Protein AF-A0A8H5BF28-F1 (afdb_monomer)

pLDDT: mean 71.03, std 11.32, range [38.22, 86.0]

Mean predicted aligned error: 14.12 Å

Solvent-accessible surface area (backbone atoms only — not comparable to full-atom values): 8733 Å² total; per-residue (Å²): 137,82,80,76,83,84,50,72,65,57,55,53,51,50,53,46,48,56,48,23,70,73,69,73,45,61,58,69,59,53,54,50,51,53,49,53,51,50,52,48,65,55,49,52,52,28,53,51,43,22,55,50,24,58,75,67,55,44,22,52,54,54,52,48,54,61,56,55,60,64,78,63,83,76,90,82,65,81,71,50,57,64,48,47,52,51,48,54,50,50,49,52,39,44,60,50,22,48,57,45,42,53,55,52,12,22,71,70,42,35,62,85,33,66,53,64,62,93,87,71,84,78,63,64,72,63,51,67,76,65,39,77,84,42,38,55,48,42,30,11,45,20,48,13,47,46,52,35,52,55,57,61,74,74,108

Secondary structure (DSSP, 8-state):
-------HHHHHHHHHHHHHHHH---HHHHHHHHHHHHHHHHHHHHHHHHHHHHHHTHHHHHHHHHHHTTT-----STHHHHHHHHHHHHHHHHHHHHHHHHHHHHHHT-TTPPPPPTTPPP-HHHHHHH-TTTHHHHHHHHHHHHHHHHHHHH-

Radius of gyration: 21.04 Å; Cα contacts (8 Å, |Δi|>4): 100; chains: 1; bounding box: 47×50×55 Å

Structure (mmCIF, N/CA/C/O backbone):
data_AF-A0A8H5BF28-F1
#
_entry.id   AF-A0A8H5BF28-F1
#
loop_
_atom_site.group_PDB
_atom_site.id
_atom_site.type_symbol
_atom_site.label_atom_id
_atom_site.label_alt_id
_atom_site.label_comp_id
_atom_site.label_asym_id
_atom_site.label_entity_id
_atom_site.label_seq_id
_atom_site.pdbx_PDB_ins_code
_atom_site.Cartn_x
_atom_site.Cartn_y
_atom_site.Cartn_z
_atom_site.occupancy
_atom_site.B_iso_or_equiv
_atom_site.auth_seq_id
_atom_site.auth_comp_id
_atom_site.auth_asym_id
_atom_site.auth_atom_id
_atom_site.pdbx_PDB_model_num
ATOM 1 N N . MET A 1 1 ? 2.843 31.553 31.114 1.00 38.22 1 MET A N 1
ATOM 2 C CA . MET A 1 1 ? 1.628 30.719 30.980 1.00 38.22 1 MET A CA 1
ATOM 3 C C . MET A 1 1 ? 1.804 29.861 29.740 1.00 38.22 1 MET A C 1
ATOM 5 O O . MET A 1 1 ? 1.843 30.404 28.646 1.00 38.22 1 MET A O 1
ATOM 9 N N . SER A 1 2 ? 2.040 28.563 29.912 1.00 43.34 2 SER A N 1
ATOM 10 C CA . SER A 1 2 ? 2.338 27.635 28.815 1.00 43.34 2 SER A CA 1
ATOM 11 C C . SER A 1 2 ? 1.026 27.069 28.274 1.00 43.34 2 SER A C 1
ATOM 13 O O . SER A 1 2 ? 0.305 26.401 29.012 1.00 43.34 2 SER A O 1
ATOM 15 N N . SER A 1 3 ? 0.685 27.353 27.018 1.00 51.34 3 SER A N 1
ATOM 16 C CA . SER A 1 3 ? -0.491 26.763 26.368 1.00 51.34 3 SER A CA 1
ATOM 17 C C . SER A 1 3 ? -0.346 25.235 26.311 1.00 51.34 3 SER A C 1
ATOM 19 O O . SER A 1 3 ? 0.726 24.755 25.931 1.00 51.34 3 SER A O 1
ATOM 21 N N . PRO A 1 4 ? -1.377 24.446 26.667 1.00 56.94 4 PRO A N 1
ATOM 22 C CA . PRO A 1 4 ? -1.291 22.995 26.574 1.00 56.94 4 PRO A CA 1
ATOM 23 C C . PRO A 1 4 ? -1.154 22.579 25.100 1.00 56.94 4 PRO A C 1
ATOM 25 O O . PRO A 1 4 ? -1.792 23.185 24.231 1.00 56.94 4 PRO A O 1
ATOM 28 N N . PRO A 1 5 ? -0.343 21.556 24.779 1.00 53.44 5 PRO A N 1
ATOM 29 C CA . PRO A 1 5 ? -0.172 21.111 23.405 1.00 53.44 5 PRO A CA 1
ATOM 30 C C . PRO A 1 5 ? -1.509 20.576 22.886 1.00 53.44 5 PRO A C 1
ATOM 32 O O . PRO A 1 5 ? -2.001 19.541 23.339 1.00 53.44 5 PRO A O 1
ATOM 35 N N . SER A 1 6 ? -2.123 21.279 21.929 1.00 56.78 6 SER A N 1
ATOM 36 C CA . SER A 1 6 ? -3.343 20.803 21.281 1.00 56.78 6 SER A CA 1
ATOM 37 C C . SER A 1 6 ? -2.985 19.622 20.375 1.00 56.78 6 SER A C 1
ATOM 39 O O . SER A 1 6 ? -2.660 19.784 19.198 1.00 56.78 6 SER A O 1
ATOM 41 N N . SER A 1 7 ? -2.979 18.422 20.946 1.00 70.12 7 SER A N 1
ATOM 42 C CA . SER A 1 7 ? -2.745 17.185 20.211 1.00 70.12 7 SER A CA 1
ATOM 43 C C . SER A 1 7 ? -3.868 16.999 19.190 1.00 70.12 7 SER A C 1
ATOM 45 O O . SER A 1 7 ? -5.047 17.015 19.547 1.00 70.12 7 SER A O 1
ATOM 47 N N . ARG A 1 8 ? -3.527 16.805 17.908 1.00 70.06 8 ARG A N 1
ATOM 48 C CA . ARG A 1 8 ? -4.509 16.482 16.851 1.00 70.06 8 ARG A CA 1
ATOM 49 C C . ARG A 1 8 ? -5.375 15.280 17.248 1.00 70.06 8 ARG A C 1
ATOM 51 O O . ARG A 1 8 ? -6.565 15.248 16.956 1.00 70.06 8 ARG A O 1
ATOM 58 N N . PHE A 1 9 ? -4.798 14.358 18.015 1.00 72.50 9 PHE A N 1
ATOM 59 C CA . PHE A 1 9 ? -5.467 13.189 18.575 1.00 72.50 9 PHE A CA 1
ATOM 60 C C . PHE A 1 9 ? -6.580 13.536 19.574 1.00 72.50 9 PHE A C 1
ATOM 62 O O . PHE A 1 9 ? -7.600 12.852 19.625 1.00 72.50 9 PHE A O 1
ATOM 69 N N . ALA A 1 10 ? -6.416 14.616 20.345 1.00 73.88 10 ALA A N 1
ATOM 70 C CA . ALA A 1 10 ? -7.436 15.083 21.281 1.00 73.88 10 ALA A CA 1
ATOM 71 C C . ALA A 1 10 ? -8.687 15.589 20.545 1.00 73.88 10 ALA A C 1
ATOM 73 O O . ALA A 1 10 ? -9.802 15.302 20.976 1.00 73.88 10 ALA A O 1
ATOM 74 N N . ARG A 1 11 ? -8.509 16.253 19.392 1.00 77.94 11 ARG A N 1
ATOM 75 C CA . ARG A 1 11 ? -9.631 16.686 18.540 1.00 77.94 11 ARG A CA 1
ATOM 76 C C . ARG A 1 11 ? -10.367 15.495 17.933 1.00 77.94 11 ARG A C 1
ATOM 78 O O . ARG A 1 11 ? -11.585 15.436 18.027 1.00 77.94 11 ARG A O 1
ATOM 85 N N . TYR A 1 12 ? -9.643 14.509 17.397 1.00 75.44 12 TYR A N 1
ATOM 86 C CA . TYR A 1 12 ? -10.262 13.288 16.864 1.00 75.44 12 TYR A CA 1
ATOM 87 C C . TYR A 1 12 ? -11.042 12.513 17.932 1.00 75.44 12 TYR A C 1
ATOM 89 O O . TYR A 1 12 ? -12.165 12.078 17.676 1.00 75.44 12 TYR A O 1
ATOM 97 N N . ARG A 1 13 ? -10.500 12.396 19.153 1.00 77.06 13 ARG A N 1
ATOM 98 C CA . ARG A 1 13 ? -11.219 11.788 20.282 1.00 77.06 13 ARG A CA 1
ATOM 99 C C . ARG A 1 13 ? -12.484 12.554 20.660 1.00 77.06 13 ARG A C 1
ATOM 101 O O . ARG A 1 13 ? -13.494 11.915 20.931 1.00 77.06 13 ARG A O 1
ATOM 108 N N . GLN A 1 14 ? -12.452 13.887 20.657 1.00 81.88 14 GLN A N 1
ATOM 109 C CA . GLN A 1 14 ? -13.643 14.703 20.919 1.00 81.88 14 GLN A CA 1
ATOM 110 C C . GLN A 1 14 ? -14.720 14.512 19.845 1.00 81.88 14 GLN A C 1
ATOM 112 O O . GLN A 1 14 ? -15.888 14.344 20.187 1.00 81.88 14 GLN A O 1
ATOM 117 N N . THR A 1 15 ? -14.342 14.454 18.566 1.00 82.31 15 THR A N 1
ATOM 118 C CA . THR A 1 15 ? -15.290 14.191 17.474 1.00 82.31 15 THR A CA 1
ATOM 119 C C . THR A 1 15 ? -15.897 12.791 17.579 1.00 82.31 15 THR A C 1
ATOM 121 O O . THR A 1 15 ? -17.111 12.639 17.476 1.00 82.31 15 THR A O 1
ATOM 124 N N . LEU A 1 16 ? -15.085 11.767 17.864 1.00 76.81 16 LEU A N 1
ATOM 125 C CA . LEU A 1 16 ? -15.564 10.395 18.074 1.00 76.81 16 LEU A CA 1
ATOM 126 C C . LEU A 1 16 ? -16.475 10.277 19.304 1.00 76.81 16 LEU A C 1
ATOM 128 O O . LEU A 1 16 ? -17.455 9.537 19.265 1.00 76.81 16 LEU A O 1
ATOM 132 N N . ALA A 1 17 ? -16.195 11.034 20.368 1.00 79.62 17 ALA A N 1
ATOM 133 C CA . ALA A 1 17 ? -17.058 11.122 21.544 1.00 79.62 17 ALA A CA 1
ATOM 134 C C . ALA A 1 17 ? -18.406 11.771 21.231 1.00 79.62 17 ALA A C 1
ATOM 136 O O . ALA A 1 17 ? -19.439 11.257 21.651 1.00 79.62 17 ALA A O 1
ATOM 137 N N . ALA A 1 18 ? -18.413 12.841 20.436 1.00 82.25 18 ALA A N 1
ATOM 138 C CA . ALA A 1 18 ? -19.643 13.484 19.987 1.00 82.25 18 ALA A CA 1
ATOM 139 C C . ALA A 1 18 ? -20.494 12.561 19.096 1.00 82.25 18 ALA A C 1
ATOM 141 O O . ALA A 1 18 ? -21.718 12.550 19.215 1.00 82.25 18 ALA A O 1
ATOM 142 N N . VAL A 1 19 ? -19.859 11.759 18.232 1.00 80.88 19 VAL A N 1
ATOM 143 C CA . VAL A 1 19 ? -20.549 10.760 17.401 1.00 80.88 19 VAL A CA 1
ATOM 144 C C . VAL A 1 19 ? -21.106 9.632 18.267 1.00 80.88 19 VAL A C 1
ATOM 146 O O . VAL A 1 19 ? -22.298 9.364 18.189 1.00 80.88 19 VAL A O 1
ATOM 149 N N . SER A 1 20 ? -20.294 9.054 19.156 1.00 84.69 20 SER A N 1
ATOM 150 C CA . SER A 1 20 ? -20.714 8.013 20.107 1.00 84.69 20 SER A CA 1
ATOM 151 C C . SER A 1 20 ? -21.909 8.445 20.965 1.00 84.69 20 SER A C 1
ATOM 153 O O . SER A 1 20 ? -22.862 7.682 21.110 1.00 84.69 20 SER A O 1
ATOM 155 N N . ALA A 1 21 ? -21.906 9.687 21.464 1.00 83.38 21 ALA A N 1
ATOM 156 C CA . ALA A 1 21 ? -23.008 10.246 22.246 1.00 83.38 21 ALA A CA 1
ATOM 157 C C . ALA A 1 21 ? -24.299 10.429 21.427 1.00 83.38 21 ALA A C 1
ATOM 159 O O . ALA A 1 21 ? -25.391 10.315 21.975 1.00 83.38 21 ALA A O 1
ATOM 160 N N . ARG A 1 22 ? -24.189 10.702 20.120 1.00 86.00 22 ARG A N 1
ATOM 161 C CA . ARG A 1 22 ? -25.337 10.870 19.216 1.00 86.00 22 ARG A CA 1
ATOM 162 C C . ARG A 1 22 ? -25.926 9.549 18.730 1.00 86.00 22 ARG A C 1
ATOM 164 O O . ARG A 1 22 ? -27.132 9.474 18.531 1.00 86.00 22 ARG A O 1
ATOM 171 N N . THR A 1 23 ? -25.096 8.533 18.512 1.00 82.38 23 THR A N 1
ATOM 172 C CA . THR A 1 23 ? -25.523 7.235 17.961 1.00 82.38 23 THR A CA 1
ATOM 173 C C . THR A 1 23 ? -25.786 6.179 19.031 1.00 82.38 23 THR A C 1
ATOM 175 O O . THR A 1 23 ? -26.270 5.099 18.704 1.00 82.38 23 THR A O 1
ATOM 178 N N . GLY A 1 24 ? -25.455 6.451 20.298 1.00 81.31 24 GLY A N 1
ATOM 179 C CA . GLY A 1 24 ? -25.600 5.496 21.402 1.00 81.31 24 GLY A CA 1
ATOM 180 C C . GLY A 1 24 ? -24.644 4.300 21.316 1.00 81.31 24 GLY A C 1
ATOM 181 O O . GLY A 1 24 ? -24.765 3.349 22.083 1.00 81.31 24 GLY A O 1
ATOM 182 N N . THR A 1 25 ? -23.686 4.326 20.386 1.00 82.50 25 THR A N 1
ATOM 183 C CA . THR A 1 25 ? -22.723 3.241 20.174 1.00 82.50 25 THR A CA 1
ATOM 184 C C . THR A 1 25 ? -21.473 3.446 21.026 1.00 82.50 25 THR A C 1
ATOM 186 O O . THR A 1 25 ? -20.941 4.561 21.049 1.00 82.50 25 THR A O 1
ATOM 189 N N . PRO A 1 26 ? -20.941 2.396 21.674 1.00 84.00 26 PRO A N 1
ATOM 190 C CA . PRO A 1 26 ? -19.765 2.512 22.526 1.00 84.00 26 PRO A CA 1
ATOM 191 C C . PRO A 1 26 ? -18.530 2.987 21.743 1.00 84.00 26 PRO A C 1
ATOM 193 O O . PRO A 1 26 ? -18.193 2.482 20.675 1.00 84.00 26 PRO A O 1
ATOM 196 N N . LEU A 1 27 ? -17.816 3.965 22.303 1.00 79.69 27 LEU A N 1
ATOM 197 C CA . LEU A 1 27 ? -16.642 4.599 21.689 1.00 79.69 27 LEU A CA 1
ATOM 198 C C . LEU A 1 27 ? -15.555 3.610 21.200 1.00 79.69 27 LEU A C 1
ATOM 200 O O . LEU A 1 27 ? -15.011 3.826 20.115 1.00 79.69 27 LEU A O 1
ATOM 204 N N . PRO A 1 28 ? -15.256 2.505 21.920 1.00 81.50 28 PRO A N 1
ATOM 205 C CA . PRO A 1 28 ? -14.311 1.494 21.446 1.00 81.50 28 PRO A CA 1
ATOM 206 C C . PRO A 1 28 ? -14.757 0.782 20.164 1.00 81.50 28 PRO A C 1
ATOM 208 O O . PRO A 1 28 ? -13.918 0.504 19.310 1.00 81.50 28 PRO A O 1
ATOM 211 N N . SER A 1 29 ? -16.058 0.515 19.989 1.00 81.81 29 SER A N 1
ATOM 212 C CA . SER A 1 29 ? -16.557 -0.169 18.787 1.00 81.81 29 SER A CA 1
ATOM 213 C C . SER A 1 29 ? -16.514 0.743 17.563 1.00 81.81 29 SER A C 1
ATOM 215 O O . SER A 1 29 ? -16.230 0.273 16.465 1.00 81.81 29 SER A O 1
ATOM 217 N N . LEU A 1 30 ? -16.730 2.049 17.751 1.00 79.88 30 LEU A N 1
ATOM 218 C CA . LEU A 1 30 ? -16.548 3.066 16.711 1.00 79.88 30 LEU A CA 1
ATOM 219 C C . LEU A 1 30 ? -15.092 3.135 16.248 1.00 79.88 30 LEU A C 1
ATOM 221 O O . LEU A 1 30 ? -14.832 3.083 15.051 1.00 79.88 30 LEU A O 1
ATOM 225 N N . ILE A 1 31 ? -14.145 3.197 17.189 1.00 83.38 31 ILE A N 1
ATOM 226 C CA . ILE A 1 31 ? -12.711 3.196 16.868 1.00 83.38 31 ILE A CA 1
ATOM 227 C C . ILE A 1 31 ? -12.333 1.922 16.107 1.00 83.38 31 ILE A C 1
ATOM 229 O O . ILE A 1 31 ? -11.654 2.004 15.087 1.00 83.38 31 ILE A O 1
ATOM 233 N N . LEU A 1 32 ? -12.805 0.760 16.567 1.00 85.62 32 LEU A N 1
ATOM 234 C CA . LEU A 1 32 ? -12.532 -0.516 15.913 1.00 85.62 32 LEU A CA 1
ATOM 235 C C . LEU A 1 32 ? -13.112 -0.565 14.493 1.00 85.62 32 LEU A C 1
ATOM 237 O O . LEU A 1 32 ? -12.418 -0.967 13.566 1.00 85.62 32 LEU A O 1
ATOM 241 N N . SER A 1 33 ? -14.355 -0.116 14.309 1.00 82.19 33 SER A N 1
ATOM 242 C CA . SER A 1 33 ? -15.031 -0.139 13.005 1.00 82.19 33 SER A CA 1
ATOM 243 C C . SER A 1 33 ? -14.367 0.804 12.003 1.00 82.19 33 SER A C 1
ATOM 245 O O . SER A 1 33 ? -14.146 0.415 10.861 1.00 82.19 33 SER A O 1
ATOM 247 N N . PHE A 1 34 ? -13.992 2.015 12.431 1.00 84.00 34 PHE A N 1
ATOM 248 C CA . PHE A 1 34 ? -13.226 2.940 11.592 1.00 84.00 34 PHE A CA 1
ATOM 249 C C . PHE A 1 34 ? -11.835 2.402 11.265 1.00 84.00 34 PHE A C 1
ATOM 251 O O . PHE A 1 34 ? -11.394 2.553 10.132 1.00 84.00 34 PHE A O 1
ATOM 258 N N . GLY A 1 35 ? -11.170 1.748 12.221 1.00 83.56 35 GLY A N 1
ATOM 259 C CA . GLY A 1 35 ? -9.896 1.077 11.981 1.00 83.56 35 GLY A CA 1
ATOM 260 C C . GLY A 1 35 ? -10.027 -0.008 10.915 1.00 83.56 35 GLY A C 1
ATOM 261 O O . GLY A 1 35 ? -9.326 0.034 9.915 1.00 83.56 35 GLY A O 1
ATOM 262 N N . ILE A 1 36 ? -10.983 -0.927 11.070 1.00 85.81 36 ILE A N 1
ATOM 263 C CA . ILE A 1 36 ? -11.226 -1.999 10.092 1.00 85.81 36 ILE A CA 1
ATOM 264 C C . ILE A 1 36 ? -11.569 -1.421 8.718 1.00 85.81 36 ILE A C 1
ATOM 266 O O . ILE A 1 36 ? -11.014 -1.860 7.714 1.00 85.81 36 ILE A O 1
ATOM 270 N N . LEU A 1 37 ? -12.463 -0.432 8.660 1.00 83.69 37 LEU A N 1
ATOM 271 C CA . LEU A 1 37 ? -12.849 0.191 7.399 1.00 83.69 37 LEU A CA 1
ATOM 272 C C . LEU A 1 37 ? -11.644 0.856 6.721 1.00 83.69 37 LEU A C 1
ATOM 274 O O . LEU A 1 37 ? -11.456 0.661 5.525 1.00 83.69 37 LEU A O 1
ATOM 278 N N . HIS A 1 38 ? -10.809 1.568 7.485 1.00 79.44 38 HIS A N 1
ATOM 279 C CA . HIS A 1 38 ? -9.580 2.182 6.988 1.00 79.44 38 HIS A CA 1
ATOM 280 C C . HIS A 1 38 ? -8.627 1.139 6.392 1.00 79.44 38 HIS A C 1
ATOM 282 O O . HIS A 1 38 ? -8.182 1.294 5.255 1.00 79.44 38 HIS A O 1
ATOM 288 N N . GLU A 1 39 ? -8.388 0.042 7.113 1.00 77.62 39 GLU A N 1
ATOM 289 C CA . GLU A 1 39 ? -7.531 -1.055 6.654 1.00 77.62 39 GLU A CA 1
ATOM 290 C C . GLU A 1 39 ? -8.072 -1.696 5.368 1.00 77.62 39 GLU A C 1
ATOM 292 O O . GLU A 1 39 ? -7.335 -1.890 4.402 1.00 77.62 39 GLU A O 1
ATOM 297 N N . VAL A 1 40 ? -9.381 -1.956 5.291 1.00 82.94 40 VAL A N 1
ATOM 298 C CA . VAL A 1 40 ? -10.011 -2.499 4.076 1.00 82.94 40 VAL A CA 1
ATOM 299 C C . VAL A 1 40 ? -9.858 -1.529 2.903 1.00 82.94 40 VAL A C 1
ATOM 301 O O . VAL A 1 40 ? -9.489 -1.951 1.806 1.00 82.94 40 VAL A O 1
ATOM 304 N N . THR A 1 41 ? -10.071 -0.229 3.121 1.00 80.62 41 THR A N 1
ATOM 305 C CA . THR A 1 41 ? -9.884 0.793 2.079 1.00 80.62 41 THR A CA 1
ATOM 306 C C . THR A 1 41 ? -8.424 1.024 1.691 1.00 80.62 41 THR A C 1
ATOM 308 O O . THR A 1 41 ? -8.183 1.600 0.639 1.00 80.62 41 THR A O 1
ATOM 311 N N . ALA A 1 42 ? -7.450 0.557 2.473 1.00 75.00 42 ALA A N 1
ATOM 312 C CA . ALA A 1 42 ? -6.038 0.575 2.096 1.00 75.00 42 ALA A CA 1
ATOM 313 C C . ALA A 1 42 ? -5.630 -0.689 1.318 1.00 75.00 42 ALA A C 1
ATOM 315 O O . ALA A 1 42 ? -4.863 -0.617 0.359 1.00 75.00 42 ALA A O 1
ATOM 316 N N . VAL A 1 43 ? -6.169 -1.851 1.697 1.00 78.38 43 VAL A N 1
ATOM 317 C CA . VAL A 1 43 ? -5.811 -3.152 1.109 1.00 78.38 43 VAL A CA 1
ATOM 318 C C . VAL A 1 43 ? -6.537 -3.414 -0.213 1.00 78.38 43 VAL A C 1
ATOM 320 O O . VAL A 1 43 ? -5.929 -3.915 -1.158 1.00 78.38 43 VAL A O 1
ATOM 323 N N . VAL A 1 44 ? -7.826 -3.076 -0.314 1.00 85.31 44 VAL A N 1
ATOM 324 C CA . VAL A 1 44 ? -8.629 -3.358 -1.517 1.00 85.31 44 VAL A CA 1
ATOM 325 C C . VAL A 1 44 ? -8.105 -2.615 -2.752 1.00 85.31 44 VAL A C 1
ATOM 327 O O . VAL A 1 44 ? -7.909 -3.275 -3.775 1.00 85.31 44 VAL A O 1
ATOM 330 N N . PRO A 1 45 ? -7.809 -1.299 -2.701 1.00 79.00 45 PRO A N 1
ATOM 331 C CA . PRO A 1 45 ? -7.226 -0.604 -3.846 1.00 79.00 45 PRO A CA 1
ATOM 332 C C . PRO A 1 45 ? -5.852 -1.154 -4.219 1.00 79.00 45 PRO A C 1
ATOM 334 O O . PRO A 1 45 ? -5.583 -1.329 -5.401 1.00 79.00 45 PRO A O 1
ATOM 337 N N . LEU A 1 46 ? -5.018 -1.513 -3.238 1.00 79.31 46 LEU A N 1
ATOM 338 C CA . LEU A 1 46 ? -3.703 -2.100 -3.496 1.00 79.31 46 LEU A CA 1
ATOM 339 C C . LEU A 1 46 ? -3.809 -3.389 -4.315 1.00 79.31 46 LEU A C 1
ATOM 341 O O . LEU A 1 46 ? -3.146 -3.534 -5.340 1.00 79.31 46 LEU A O 1
ATOM 345 N N . ILE A 1 47 ? -4.680 -4.305 -3.891 1.00 81.25 47 ILE A N 1
ATOM 346 C CA . ILE A 1 47 ? -4.920 -5.568 -4.594 1.00 81.25 47 ILE A CA 1
ATOM 347 C C . ILE A 1 47 ? -5.534 -5.301 -5.974 1.00 81.25 47 ILE A C 1
ATOM 349 O O . ILE A 1 47 ? -5.070 -5.854 -6.970 1.00 81.25 47 ILE A O 1
ATOM 353 N N . GLY A 1 48 ? -6.548 -4.437 -6.054 1.00 81.75 48 GLY A N 1
ATOM 354 C CA . GLY A 1 48 ? -7.234 -4.121 -7.306 1.00 81.75 48 GLY A CA 1
ATOM 355 C C . GLY A 1 48 ? -6.304 -3.508 -8.354 1.00 81.75 48 GLY A C 1
ATOM 356 O O . GLY A 1 48 ? -6.282 -3.960 -9.498 1.00 81.75 48 GLY A O 1
ATOM 357 N N . ILE A 1 49 ? -5.489 -2.527 -7.960 1.00 81.69 49 ILE A N 1
ATOM 358 C CA . ILE A 1 49 ? -4.519 -1.882 -8.851 1.00 81.69 49 ILE A CA 1
ATOM 359 C C . ILE A 1 49 ? -3.419 -2.869 -9.247 1.00 81.69 49 ILE A C 1
ATOM 361 O O . ILE A 1 49 ? -3.038 -2.888 -10.413 1.00 81.69 49 ILE A O 1
ATOM 365 N N . PHE A 1 50 ? -2.947 -3.723 -8.332 1.00 79.00 50 PHE A N 1
ATOM 366 C CA . PHE A 1 50 ? -1.952 -4.751 -8.646 1.00 79.00 50 PHE A CA 1
ATOM 367 C C . PHE A 1 50 ? -2.452 -5.723 -9.718 1.00 79.00 50 PHE A C 1
ATOM 369 O O . PHE A 1 50 ? -1.803 -5.893 -10.750 1.00 79.00 50 PHE A O 1
ATOM 376 N N . TYR A 1 51 ? -3.619 -6.336 -9.507 1.00 79.31 51 TYR A N 1
ATOM 377 C CA . TYR A 1 51 ? -4.179 -7.279 -10.476 1.00 79.31 51 TYR A CA 1
ATOM 378 C C . TYR A 1 51 ? -4.568 -6.587 -11.785 1.00 79.31 51 TYR A C 1
ATOM 380 O O . TYR A 1 51 ? -4.364 -7.162 -12.853 1.00 79.31 51 TYR A O 1
ATOM 388 N N . GLY A 1 52 ? -5.048 -5.341 -11.727 1.00 80.00 52 GLY A N 1
ATOM 389 C CA . GLY A 1 52 ? -5.288 -4.514 -12.909 1.00 80.00 52 GLY A CA 1
ATOM 390 C C . GLY A 1 52 ? -4.008 -4.280 -13.715 1.00 80.00 52 GLY A C 1
ATOM 391 O O . GLY A 1 52 ? -3.959 -4.616 -14.897 1.00 80.00 52 GLY A O 1
ATOM 392 N N . ALA A 1 53 ? -2.947 -3.793 -13.070 1.00 79.44 53 ALA A N 1
ATOM 393 C CA . ALA A 1 53 ? -1.651 -3.545 -13.698 1.00 79.44 53 ALA A CA 1
ATOM 394 C C . ALA A 1 53 ? -1.032 -4.827 -14.273 1.00 79.44 53 ALA A C 1
ATOM 396 O O . ALA A 1 53 ? -0.581 -4.814 -15.419 1.00 79.44 53 ALA A O 1
ATOM 397 N N . ARG A 1 54 ? -1.103 -5.940 -13.527 1.00 75.81 54 ARG A N 1
ATOM 398 C CA . ARG A 1 54 ? -0.638 -7.264 -13.965 1.00 75.81 54 ARG A CA 1
ATOM 399 C C . ARG A 1 54 ? -1.418 -7.783 -15.170 1.00 75.81 54 ARG A C 1
ATOM 401 O O . ARG A 1 54 ? -0.813 -8.297 -16.101 1.00 75.81 54 ARG A O 1
ATOM 408 N N . SER A 1 55 ? -2.743 -7.636 -15.180 1.00 75.75 55 SER A N 1
ATOM 409 C CA . SER A 1 55 ? -3.585 -8.110 -16.290 1.00 75.75 55 SER A CA 1
ATOM 410 C C . SER A 1 55 ? -3.384 -7.320 -17.587 1.00 75.75 55 SER A C 1
ATOM 412 O O . SER A 1 55 ? -3.522 -7.877 -18.672 1.00 75.75 55 SER A O 1
ATOM 414 N N . LEU A 1 56 ? -3.037 -6.035 -17.477 1.00 79.81 56 LEU A N 1
ATOM 415 C CA . LEU A 1 56 ? -2.870 -5.126 -18.612 1.00 79.81 56 LEU A CA 1
ATOM 416 C C . LEU A 1 56 ? -1.398 -4.924 -19.019 1.00 79.81 56 LEU A C 1
ATOM 418 O O . LEU A 1 56 ? -1.129 -4.210 -19.984 1.00 79.81 56 LEU A O 1
ATOM 422 N N . GLY A 1 57 ? -0.443 -5.508 -18.283 1.00 71.06 57 GLY A N 1
ATOM 423 C CA . GLY A 1 57 ? 0.997 -5.303 -18.495 1.00 71.06 57 GLY A CA 1
ATOM 424 C C . GLY A 1 57 ? 1.435 -3.842 -18.329 1.00 71.06 57 GLY A C 1
ATOM 425 O O . GLY A 1 57 ? 2.388 -3.392 -18.963 1.00 71.06 57 GLY A O 1
ATOM 426 N N . VAL A 1 58 ? 0.701 -3.059 -17.532 1.00 76.75 58 VAL A N 1
ATOM 427 C CA . VAL A 1 58 ? 0.902 -1.603 -17.417 1.00 76.75 58 VAL A CA 1
ATOM 428 C C . VAL A 1 58 ? 2.110 -1.273 -16.544 1.00 76.75 58 VAL A C 1
ATOM 430 O O . VAL A 1 58 ? 2.807 -0.306 -16.841 1.00 76.75 58 VAL A O 1
ATOM 433 N N . GLY A 1 59 ? 2.399 -2.073 -15.510 1.00 65.94 59 GLY A N 1
ATOM 434 C CA . GLY A 1 59 ? 3.518 -1.808 -14.600 1.00 65.94 59 GLY A CA 1
ATOM 435 C C . GLY A 1 59 ? 4.865 -1.757 -15.323 1.00 65.94 59 GLY A C 1
ATOM 436 O O . GLY A 1 59 ? 5.622 -0.804 -15.154 1.00 65.94 59 GLY A O 1
ATOM 437 N N . GLU A 1 60 ? 5.120 -2.722 -16.208 1.00 67.88 60 GLU A N 1
ATOM 438 C CA . GLU A 1 60 ? 6.343 -2.790 -17.018 1.00 67.88 60 GLU A CA 1
ATOM 439 C C . GLU A 1 60 ? 6.455 -1.609 -17.991 1.00 67.88 60 GLU A C 1
ATOM 441 O O . GLU A 1 60 ? 7.524 -1.013 -18.120 1.00 67.88 60 GLU A O 1
ATOM 446 N N . ARG A 1 61 ? 5.347 -1.216 -18.636 1.00 71.50 61 ARG A N 1
ATOM 447 C CA . ARG A 1 61 ? 5.299 -0.092 -19.593 1.00 71.50 61 ARG A CA 1
ATOM 448 C C . ARG A 1 61 ? 5.520 1.266 -18.935 1.00 71.50 61 ARG A C 1
ATOM 450 O O . ARG A 1 61 ? 6.162 2.131 -19.514 1.00 71.50 61 ARG A O 1
ATOM 457 N N . VAL A 1 62 ? 4.987 1.467 -17.733 1.00 68.88 62 VAL A N 1
ATOM 458 C CA . VAL A 1 62 ? 5.162 2.726 -16.997 1.00 68.88 62 VAL A CA 1
ATOM 459 C C . VAL A 1 62 ? 6.600 2.857 -16.506 1.00 68.88 62 VAL A C 1
ATOM 461 O O . VAL A 1 62 ? 7.195 3.920 -16.648 1.00 68.88 62 VAL A O 1
ATOM 464 N N . ILE A 1 63 ? 7.178 1.781 -15.971 1.00 65.75 63 ILE A N 1
ATOM 465 C CA . ILE A 1 63 ? 8.557 1.802 -15.472 1.00 65.75 63 ILE A CA 1
ATOM 466 C C . ILE A 1 63 ? 9.562 1.929 -16.621 1.00 65.75 63 ILE A C 1
ATOM 468 O O . ILE A 1 63 ? 10.479 2.740 -16.525 1.00 65.75 63 ILE A O 1
ATOM 472 N N . SER A 1 64 ? 9.360 1.216 -17.733 1.00 67.06 64 SER A N 1
ATOM 473 C CA . SER A 1 64 ? 10.199 1.377 -18.932 1.00 67.06 64 SER A CA 1
ATOM 474 C C . SER A 1 64 ? 10.099 2.778 -19.529 1.00 67.06 64 SER A C 1
ATOM 476 O O . SER A 1 64 ? 11.135 3.357 -19.821 1.00 67.06 64 SER A O 1
ATOM 478 N N . ALA A 1 65 ? 8.907 3.380 -19.603 1.00 67.75 65 ALA A N 1
ATOM 479 C CA . ALA A 1 65 ? 8.760 4.761 -20.066 1.00 67.75 65 ALA A CA 1
ATOM 480 C C . ALA A 1 65 ? 9.477 5.775 -19.156 1.00 67.75 65 ALA A C 1
ATOM 482 O O . ALA A 1 65 ? 10.011 6.764 -19.643 1.00 67.75 65 ALA A O 1
ATOM 483 N N . ILE A 1 66 ? 9.518 5.536 -17.841 1.00 64.81 66 ILE A N 1
ATOM 484 C CA . ILE A 1 66 ? 10.252 6.395 -16.898 1.00 64.81 66 ILE A CA 1
ATOM 485 C C . ILE A 1 66 ? 11.772 6.217 -17.051 1.00 64.81 66 ILE A C 1
ATOM 487 O O . ILE A 1 66 ? 12.508 7.190 -16.912 1.00 64.81 66 ILE A O 1
ATOM 491 N N . LEU A 1 67 ? 12.238 4.998 -17.346 1.00 64.44 67 LEU A N 1
ATOM 492 C CA . LEU A 1 67 ? 13.658 4.675 -17.530 1.00 64.44 67 LEU A CA 1
ATOM 493 C C . LEU A 1 67 ? 14.194 5.078 -18.918 1.00 64.44 67 LEU A C 1
ATOM 495 O O . LEU A 1 67 ? 15.319 5.556 -19.018 1.00 64.4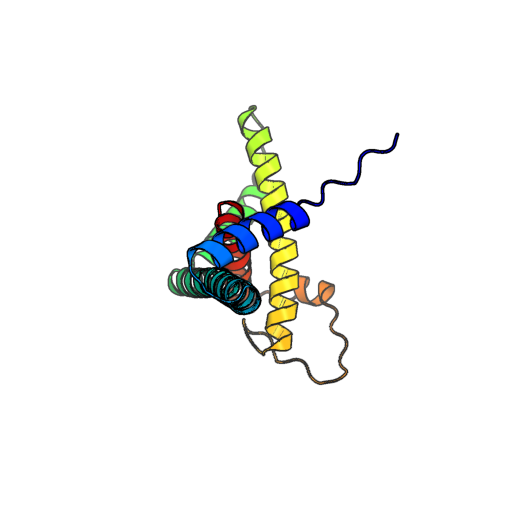4 67 LEU A O 1
ATOM 499 N N . GLU A 1 68 ? 13.412 4.932 -19.992 1.00 61.69 68 GLU A N 1
ATOM 500 C CA . GLU A 1 68 ? 13.794 5.352 -21.352 1.00 61.69 68 GLU A CA 1
ATOM 501 C C . GLU A 1 68 ? 13.906 6.876 -21.469 1.00 61.69 68 GLU A C 1
ATOM 503 O O . GLU A 1 68 ? 14.837 7.373 -22.106 1.00 61.69 68 GLU A O 1
ATOM 508 N N . ASP A 1 69 ? 13.034 7.622 -20.786 1.00 56.03 69 ASP A N 1
ATOM 509 C CA . ASP A 1 69 ? 13.057 9.092 -20.728 1.00 56.03 69 ASP A CA 1
ATOM 510 C C . ASP A 1 69 ? 14.300 9.635 -19.973 1.00 56.03 69 ASP A C 1
ATOM 512 O O . ASP A 1 69 ? 14.600 10.828 -20.036 1.00 56.03 69 ASP A O 1
ATOM 516 N N . GLU A 1 70 ? 15.079 8.774 -19.293 1.00 53.53 70 GLU A N 1
ATOM 517 C CA . GLU A 1 70 ? 16.401 9.126 -18.741 1.00 53.53 70 GLU A CA 1
ATOM 518 C C . GLU A 1 70 ? 17.514 9.141 -19.800 1.00 53.53 70 GLU A C 1
ATOM 520 O O . GLU A 1 70 ? 18.497 9.868 -19.641 1.00 53.53 70 GLU A O 1
ATOM 525 N N . SER A 1 71 ? 17.369 8.381 -20.893 1.00 52.75 71 SER A N 1
ATOM 526 C CA . SER A 1 71 ? 18.389 8.282 -21.949 1.00 52.75 71 SER A CA 1
ATOM 527 C C . SER A 1 71 ? 18.366 9.454 -22.943 1.00 52.75 71 SER A C 1
ATOM 529 O O . SER A 1 71 ? 19.346 9.685 -23.653 1.00 52.75 71 SER A O 1
ATOM 531 N N . MET A 1 72 ? 17.284 10.242 -22.956 1.00 48.66 72 MET A N 1
ATOM 532 C CA . MET A 1 72 ? 17.114 11.436 -23.792 1.00 48.66 72 MET A CA 1
ATOM 533 C C . MET A 1 72 ? 17.164 12.723 -22.958 1.00 48.66 72 MET A C 1
ATOM 535 O O . MET A 1 72 ? 16.189 13.459 -22.827 1.00 48.66 72 MET A O 1
ATOM 539 N N . GLN A 1 73 ? 18.324 13.042 -22.386 1.00 46.47 73 GLN A N 1
ATOM 540 C CA . GLN A 1 73 ? 18.543 14.354 -21.772 1.00 46.47 73 GLN A CA 1
ATOM 541 C C . GLN A 1 73 ? 18.865 15.416 -22.837 1.00 46.47 73 GLN A C 1
ATOM 543 O O . GLN A 1 73 ? 20.003 15.540 -23.282 1.00 46.47 73 GLN A O 1
ATOM 548 N N . GLN A 1 74 ? 17.880 16.253 -23.181 1.00 42.88 74 GLN A N 1
ATOM 549 C CA . GLN A 1 74 ? 18.117 17.639 -23.608 1.00 42.88 74 GLN A CA 1
ATOM 550 C C . GLN A 1 74 ? 17.145 18.583 -22.875 1.00 42.88 74 GLN A C 1
ATOM 552 O O . GLN A 1 74 ? 15.934 18.366 -22.917 1.00 42.88 74 GLN A O 1
ATOM 557 N N . PRO A 1 75 ? 17.635 19.623 -22.170 1.00 56.84 75 PRO A N 1
ATOM 558 C CA . PRO A 1 75 ? 16.804 20.436 -21.294 1.00 56.84 75 PRO A CA 1
ATOM 559 C C . PRO A 1 75 ? 16.223 21.636 -22.047 1.00 56.84 75 PRO A C 1
ATOM 561 O O . PRO A 1 75 ? 16.960 22.386 -22.680 1.00 56.84 75 PRO A O 1
ATOM 564 N N . SER A 1 76 ? 14.921 21.898 -21.916 1.00 46.62 76 SER A N 1
ATOM 565 C CA . SER A 1 76 ? 14.411 23.268 -22.059 1.00 46.62 76 SER A CA 1
ATOM 566 C C . SER A 1 76 ? 13.023 23.472 -21.438 1.00 46.62 76 SER A C 1
ATOM 568 O O . SER A 1 76 ? 12.099 22.688 -21.634 1.00 46.62 76 SER A O 1
ATOM 570 N N . SER A 1 77 ? 12.897 24.612 -20.749 1.00 45.62 77 SER A N 1
ATOM 571 C CA . SER A 1 77 ? 11.680 25.314 -20.297 1.00 45.62 77 SER A CA 1
ATOM 572 C C . SER A 1 77 ? 10.997 24.883 -18.983 1.00 45.62 77 SER A C 1
ATOM 574 O O . SER A 1 77 ? 10.891 23.706 -18.645 1.00 45.62 77 SER A O 1
ATOM 576 N N . ASP A 1 78 ? 10.540 25.893 -18.228 1.00 51.03 78 ASP A N 1
ATOM 577 C CA . ASP A 1 78 ? 10.067 25.911 -16.826 1.00 51.03 78 ASP A CA 1
ATOM 578 C C . ASP A 1 78 ? 8.973 24.894 -16.429 1.00 51.03 78 ASP A C 1
ATOM 580 O O .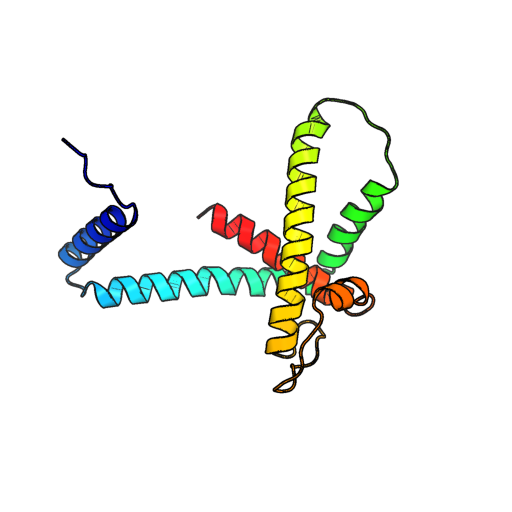 ASP A 1 78 ? 8.762 24.661 -15.237 1.00 51.03 78 ASP A O 1
ATOM 584 N N . ALA A 1 79 ? 8.332 24.206 -17.380 1.00 48.47 79 ALA A N 1
ATOM 585 C CA . ALA A 1 79 ? 7.479 23.042 -17.097 1.00 48.47 79 ALA A CA 1
ATOM 586 C C . ALA A 1 79 ? 8.270 21.869 -16.465 1.00 48.47 79 ALA A C 1
ATOM 588 O O . ALA A 1 79 ? 7.721 21.024 -15.754 1.00 48.47 79 ALA A O 1
ATOM 589 N N . SER A 1 80 ? 9.590 21.861 -16.666 1.00 49.88 80 SER A N 1
ATOM 590 C CA . SER A 1 80 ? 10.545 20.876 -16.150 1.00 49.88 80 SER A CA 1
ATOM 591 C C . SER A 1 80 ? 10.802 20.948 -14.637 1.00 49.88 80 SER A C 1
ATOM 593 O O . SER A 1 80 ? 11.231 19.950 -14.064 1.00 49.88 80 SER A O 1
ATOM 595 N N . ARG A 1 81 ? 10.494 22.055 -13.938 1.00 51.38 81 ARG A N 1
ATOM 596 C CA . ARG A 1 81 ? 10.657 22.128 -12.465 1.00 51.38 81 ARG A CA 1
ATOM 597 C C . ARG A 1 81 ? 9.596 21.327 -11.709 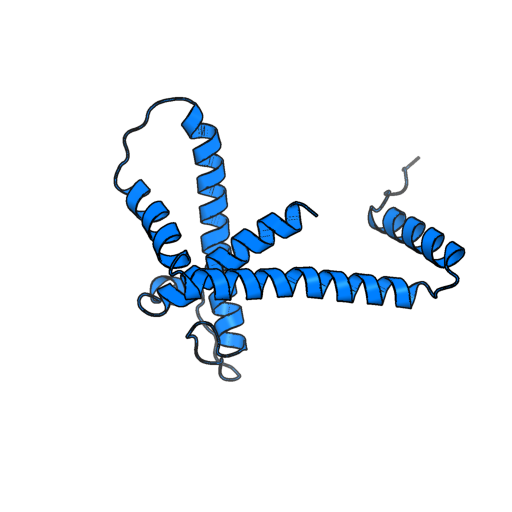1.00 51.38 81 ARG A C 1
ATOM 599 O O . ARG A 1 81 ? 9.931 20.581 -10.790 1.00 51.38 81 ARG A O 1
ATOM 606 N N . GLY A 1 82 ? 8.330 21.453 -12.112 1.00 51.62 82 GLY A N 1
ATOM 607 C CA . GLY A 1 82 ? 7.227 20.664 -11.550 1.00 51.62 82 GLY A CA 1
ATOM 608 C C . GLY A 1 82 ? 7.360 19.182 -11.901 1.00 51.62 82 GLY A C 1
ATOM 609 O O . GLY A 1 82 ? 7.206 18.320 -11.035 1.00 51.62 82 GLY A O 1
ATOM 610 N N . MET A 1 83 ? 7.757 18.899 -13.146 1.00 55.09 83 MET A N 1
ATOM 611 C CA . MET A 1 83 ? 8.052 17.543 -13.600 1.00 55.09 83 MET A CA 1
ATOM 612 C C . MET A 1 83 ? 9.268 16.953 -12.873 1.00 55.09 83 MET A C 1
ATOM 614 O O . MET A 1 83 ? 9.230 15.796 -12.486 1.00 55.09 83 MET A O 1
ATOM 618 N N . GLY A 1 84 ? 10.317 17.737 -12.605 1.00 61.34 84 GLY A N 1
ATOM 619 C CA . GLY A 1 84 ? 11.501 17.298 -11.860 1.00 61.34 84 GLY A CA 1
ATOM 620 C C . GLY A 1 84 ? 11.192 16.910 -10.412 1.00 61.34 84 GLY A C 1
ATOM 621 O O . GLY A 1 84 ? 11.626 15.856 -9.952 1.00 61.34 84 GLY A O 1
ATOM 622 N N . TRP A 1 85 ? 10.372 17.701 -9.711 1.00 65.44 85 TRP A N 1
ATOM 623 C CA . TRP A 1 85 ? 9.913 17.358 -8.360 1.00 65.44 85 TRP A CA 1
ATOM 624 C C . TRP A 1 85 ? 9.025 16.109 -8.352 1.00 65.44 85 TRP A C 1
ATOM 626 O O . TRP A 1 85 ? 9.203 15.225 -7.512 1.00 65.44 85 TRP A O 1
ATOM 636 N N . ALA A 1 86 ? 8.101 16.008 -9.311 1.00 62.34 86 ALA A N 1
ATOM 637 C CA . ALA A 1 86 ? 7.252 14.832 -9.470 1.00 62.34 86 ALA A CA 1
ATOM 638 C C . ALA A 1 86 ? 8.081 13.579 -9.802 1.00 62.34 86 ALA A C 1
ATOM 640 O O . ALA A 1 86 ? 7.876 12.536 -9.190 1.00 62.34 86 ALA A O 1
ATOM 641 N N . ARG A 1 87 ? 9.077 13.691 -10.689 1.00 64.75 87 ARG A N 1
ATOM 642 C CA . ARG A 1 87 ? 10.016 12.616 -11.047 1.00 64.75 87 ARG A CA 1
ATOM 643 C C . ARG A 1 87 ? 10.832 12.158 -9.841 1.00 64.75 87 ARG A C 1
ATOM 645 O O . ARG A 1 87 ? 10.915 10.964 -9.582 1.00 64.75 87 ARG A O 1
ATOM 652 N N . GLN A 1 88 ? 11.361 13.088 -9.048 1.00 72.62 88 GLN A N 1
ATOM 653 C CA . GLN A 1 88 ? 12.120 12.757 -7.840 1.00 72.62 88 GLN A CA 1
ATOM 654 C C . GLN A 1 88 ? 11.243 12.068 -6.780 1.00 72.62 88 GLN A C 1
ATOM 656 O O . GLN A 1 88 ? 11.679 11.122 -6.127 1.00 72.62 88 GLN A O 1
ATOM 661 N N . LYS A 1 89 ? 9.982 12.497 -6.647 1.00 72.00 89 LYS A N 1
ATOM 662 C CA . LYS A 1 89 ? 8.970 11.842 -5.805 1.00 72.00 89 LYS A CA 1
ATOM 663 C C . LYS A 1 89 ? 8.638 10.432 -6.281 1.00 72.00 89 LYS A C 1
ATOM 665 O O . LYS A 1 89 ? 8.586 9.527 -5.457 1.00 72.00 89 LYS A O 1
ATOM 670 N N . VAL A 1 90 ? 8.432 10.249 -7.582 1.00 69.12 90 VAL A N 1
ATOM 671 C CA . VAL A 1 90 ? 8.155 8.938 -8.179 1.00 69.12 90 VAL A CA 1
ATOM 672 C C . VAL A 1 90 ? 9.346 8.008 -7.989 1.00 69.12 90 VAL A C 1
ATOM 674 O O . VAL A 1 90 ? 9.143 6.880 -7.562 1.00 69.12 90 VAL A O 1
ATOM 677 N N . LYS A 1 91 ? 10.578 8.487 -8.188 1.00 70.50 91 LYS A N 1
ATOM 678 C CA . LYS A 1 91 ? 11.798 7.715 -7.923 1.00 70.50 91 LYS A CA 1
ATOM 679 C C . LYS A 1 91 ? 11.884 7.267 -6.466 1.00 70.50 91 LYS A C 1
ATOM 681 O O . LYS A 1 91 ? 12.074 6.085 -6.200 1.00 70.50 91 LYS A O 1
ATOM 686 N N . LEU A 1 92 ? 11.646 8.185 -5.528 1.00 78.25 92 LEU A N 1
ATOM 687 C CA . LEU A 1 92 ? 11.607 7.859 -4.104 1.00 78.25 92 LEU A CA 1
ATOM 688 C C . LEU A 1 92 ? 10.531 6.806 -3.795 1.00 78.25 92 LEU A C 1
ATOM 690 O O . LEU A 1 92 ? 10.776 5.880 -3.029 1.00 78.25 92 LEU A O 1
ATOM 694 N N . TRP A 1 93 ? 9.344 6.926 -4.395 1.00 73.62 93 TRP A N 1
ATOM 695 C CA . TRP A 1 93 ? 8.270 5.944 -4.232 1.00 73.62 93 TRP A CA 1
ATOM 696 C C . TRP A 1 93 ? 8.581 4.605 -4.890 1.00 73.62 93 TRP A C 1
ATOM 698 O O . TRP A 1 93 ? 8.139 3.581 -4.379 1.00 73.62 93 TRP A O 1
ATOM 708 N N . MET A 1 94 ? 9.345 4.604 -5.980 1.00 71.06 94 MET A N 1
ATOM 709 C CA . MET A 1 94 ? 9.781 3.396 -6.668 1.00 71.06 94 MET A CA 1
ATOM 710 C C . MET A 1 94 ? 10.781 2.627 -5.802 1.00 71.06 94 MET A C 1
ATOM 712 O O . MET A 1 94 ? 10.562 1.456 -5.520 1.00 71.06 94 MET A O 1
ATOM 716 N N . GLU A 1 95 ? 11.798 3.308 -5.268 1.00 78.62 95 GLU A N 1
ATOM 717 C CA . GLU A 1 95 ? 12.775 2.729 -4.333 1.00 78.62 95 GLU A CA 1
ATOM 718 C C . GLU A 1 95 ? 12.134 2.263 -3.013 1.00 78.62 95 GLU A C 1
ATOM 720 O O . GLU A 1 95 ? 12.545 1.267 -2.414 1.00 78.62 95 GLU A O 1
ATOM 725 N N . GLU A 1 96 ? 11.142 3.005 -2.513 1.00 78.12 96 GLU A N 1
ATOM 726 C CA . GLU A 1 96 ? 10.386 2.645 -1.310 1.00 78.12 96 GLU A CA 1
ATOM 727 C C . GLU A 1 96 ? 9.466 1.443 -1.568 1.00 78.12 96 GLU A C 1
ATOM 729 O O . GLU A 1 96 ? 9.379 0.535 -0.737 1.00 78.12 96 GLU A O 1
ATOM 734 N N . GLY A 1 97 ? 8.809 1.428 -2.730 1.00 75.44 97 GLY A N 1
ATOM 735 C CA . GLY A 1 97 ? 7.950 0.344 -3.187 1.00 75.44 97 GLY A CA 1
ATOM 736 C C . GLY A 1 97 ? 8.727 -0.944 -3.413 1.00 75.44 97 GLY A C 1
ATOM 737 O O . GLY A 1 97 ? 8.237 -2.002 -3.039 1.00 75.44 97 GLY A O 1
ATOM 738 N N . ASP A 1 98 ? 9.943 -0.861 -3.949 1.00 76.56 98 ASP A N 1
ATOM 739 C CA . ASP A 1 98 ? 10.797 -2.020 -4.211 1.00 76.56 98 ASP A CA 1
ATOM 740 C C . ASP A 1 98 ? 11.217 -2.699 -2.898 1.00 76.56 98 ASP A C 1
ATOM 742 O O . ASP A 1 98 ? 10.969 -3.884 -2.660 1.00 76.56 98 ASP A O 1
ATOM 746 N N . ARG A 1 99 ? 11.686 -1.900 -1.933 1.00 81.12 99 ARG A N 1
ATOM 747 C CA . ARG A 1 99 ? 11.979 -2.371 -0.569 1.00 81.12 99 ARG A CA 1
ATOM 748 C C . ARG A 1 99 ? 10.755 -2.963 0.131 1.00 81.12 99 ARG A C 1
ATOM 750 O O . ARG A 1 99 ? 10.881 -3.918 0.903 1.00 81.12 99 ARG A O 1
ATOM 757 N N . TRP A 1 100 ? 9.571 -2.393 -0.093 1.00 83.50 100 TRP A N 1
ATOM 758 C CA . TRP A 1 100 ? 8.319 -2.936 0.431 1.00 83.50 100 TRP A CA 1
ATOM 759 C C . TRP A 1 100 ? 7.951 -4.264 -0.243 1.00 83.50 100 TRP A C 1
ATOM 761 O O . TRP A 1 100 ? 7.632 -5.222 0.465 1.00 83.50 100 TRP A O 1
ATOM 771 N N . ALA A 1 101 ? 8.056 -4.347 -1.570 1.00 80.94 101 ALA A N 1
ATOM 772 C CA . ALA A 1 101 ? 7.743 -5.530 -2.361 1.00 80.94 101 ALA A CA 1
ATOM 773 C C . ALA A 1 101 ? 8.646 -6.706 -1.978 1.00 80.94 101 ALA A C 1
ATOM 775 O O . ALA A 1 101 ? 8.130 -7.793 -1.737 1.00 80.94 101 ALA A O 1
ATOM 776 N N . ILE A 1 102 ? 9.951 -6.481 -1.785 1.00 81.50 102 ILE A N 1
ATOM 777 C CA . ILE A 1 102 ? 10.884 -7.500 -1.278 1.00 81.50 102 ILE A CA 1
ATOM 778 C C . ILE A 1 102 ? 10.470 -7.959 0.123 1.00 81.50 102 ILE A C 1
ATOM 780 O O . ILE A 1 102 ? 10.366 -9.155 0.392 1.00 81.50 102 ILE A O 1
ATOM 784 N N . ARG A 1 103 ? 10.184 -7.022 1.037 1.00 81.75 103 ARG A N 1
ATOM 785 C CA . ARG A 1 103 ? 9.835 -7.351 2.429 1.00 81.75 103 ARG A CA 1
ATOM 786 C C . ARG A 1 103 ? 8.542 -8.161 2.522 1.00 81.75 103 ARG A C 1
ATOM 788 O O . ARG A 1 103 ? 8.483 -9.141 3.264 1.00 81.75 103 ARG A O 1
ATOM 795 N N . VAL A 1 104 ? 7.502 -7.743 1.807 1.00 80.69 104 VAL A N 1
ATOM 796 C CA . VAL A 1 104 ? 6.194 -8.414 1.802 1.00 80.69 104 VAL A CA 1
ATOM 797 C C . VAL A 1 104 ? 6.261 -9.707 0.996 1.00 80.69 104 VAL A C 1
ATOM 799 O O . VAL A 1 104 ? 5.814 -10.747 1.479 1.00 80.69 104 VAL A O 1
ATOM 802 N N . GLY A 1 105 ? 6.898 -9.664 -0.171 1.00 81.25 105 GLY A N 1
ATOM 803 C CA . GLY A 1 105 ? 7.158 -10.805 -1.036 1.00 81.25 105 GLY A CA 1
ATOM 804 C C . GLY A 1 105 ? 7.847 -11.938 -0.295 1.00 81.25 105 GLY A C 1
ATOM 805 O O . GLY A 1 105 ? 7.305 -13.035 -0.224 1.00 81.25 105 GLY A O 1
ATOM 806 N N . ARG A 1 106 ? 8.972 -11.663 0.373 1.00 82.62 106 ARG A N 1
ATOM 807 C CA . ARG A 1 106 ? 9.694 -12.647 1.194 1.00 82.62 106 ARG A CA 1
ATOM 808 C C . ARG A 1 106 ? 8.892 -13.094 2.410 1.00 82.62 106 ARG A C 1
ATOM 810 O O . ARG A 1 106 ? 8.933 -14.260 2.779 1.00 82.62 106 ARG A O 1
ATOM 817 N N . ARG A 1 107 ? 8.137 -12.213 3.070 1.00 82.00 107 ARG A N 1
ATOM 818 C CA . ARG A 1 107 ? 7.370 -12.606 4.267 1.00 82.00 107 ARG A CA 1
ATOM 819 C C . ARG A 1 107 ? 6.261 -13.611 3.950 1.00 82.00 107 ARG A C 1
ATOM 821 O O . ARG A 1 107 ? 5.987 -14.489 4.771 1.00 82.00 107 ARG A O 1
ATOM 828 N N . TYR A 1 108 ? 5.636 -13.483 2.782 1.00 78.56 108 TYR A N 1
ATOM 829 C CA . TYR A 1 108 ? 4.449 -14.260 2.420 1.00 78.56 108 TYR A CA 1
ATOM 830 C C . TYR A 1 108 ? 4.647 -15.225 1.244 1.00 78.56 108 TYR A C 1
ATOM 832 O O . TYR A 1 108 ? 3.789 -16.077 1.041 1.00 78.56 108 TYR A O 1
ATOM 840 N N . GLY A 1 109 ? 5.768 -15.159 0.525 1.00 78.62 109 GLY A N 1
ATOM 841 C CA . GLY A 1 109 ? 6.007 -15.948 -0.685 1.00 78.62 109 GLY A CA 1
ATOM 842 C C . GLY A 1 109 ? 5.217 -15.435 -1.895 1.00 78.62 109 GLY A C 1
ATOM 843 O O . GLY A 1 109 ? 4.586 -16.221 -2.594 1.00 78.62 109 GLY A O 1
ATOM 844 N N . VAL A 1 110 ? 5.150 -14.113 -2.077 1.00 77.56 110 VAL A N 1
ATOM 845 C CA . VAL A 1 110 ? 4.319 -13.444 -3.098 1.00 77.56 110 VAL A CA 1
ATOM 846 C C . VAL A 1 110 ? 5.170 -12.558 -4.015 1.00 77.56 110 VAL A C 1
ATOM 848 O O . VAL A 1 110 ? 6.335 -12.302 -3.722 1.00 77.56 110 VAL A O 1
ATOM 851 N N . PHE A 1 111 ? 4.606 -12.098 -5.138 1.00 73.19 111 PHE A N 1
ATOM 852 C CA . PHE A 1 111 ? 5.309 -11.297 -6.162 1.00 73.19 111 PHE A CA 1
ATOM 853 C C . PHE A 1 111 ? 6.534 -11.993 -6.789 1.00 73.19 111 PHE A C 1
ATOM 855 O O . PHE A 1 111 ? 7.466 -11.333 -7.231 1.00 73.19 111 PHE A O 1
ATOM 862 N N . GLY A 1 112 ? 6.552 -13.331 -6.798 1.00 69.94 112 GLY A N 1
ATOM 863 C CA . GLY A 1 112 ? 7.676 -14.123 -7.311 1.00 69.94 112 GLY A CA 1
ATOM 864 C C . GLY A 1 112 ? 8.823 -14.328 -6.315 1.00 69.94 112 GLY A C 1
ATOM 865 O O . GLY A 1 112 ? 9.781 -15.022 -6.641 1.00 69.94 112 GLY A O 1
ATOM 866 N N . TYR A 1 113 ? 8.726 -13.787 -5.096 1.00 77.38 113 TYR A N 1
ATOM 867 C CA . TYR A 1 113 ? 9.695 -14.056 -4.035 1.00 77.38 113 TYR A CA 1
ATOM 868 C C . TYR A 1 113 ? 9.367 -15.345 -3.287 1.00 77.38 113 TYR A C 1
ATOM 870 O O . TYR A 1 113 ? 8.215 -15.619 -2.954 1.00 77.38 113 TYR A O 1
ATOM 878 N N . GLU A 1 114 ? 10.403 -16.104 -2.941 1.00 78.19 114 GLU A N 1
ATOM 879 C CA . GLU A 1 114 ? 10.267 -17.251 -2.047 1.00 78.19 114 GLU A CA 1
ATOM 880 C C . GLU A 1 114 ? 10.018 -16.808 -0.604 1.00 78.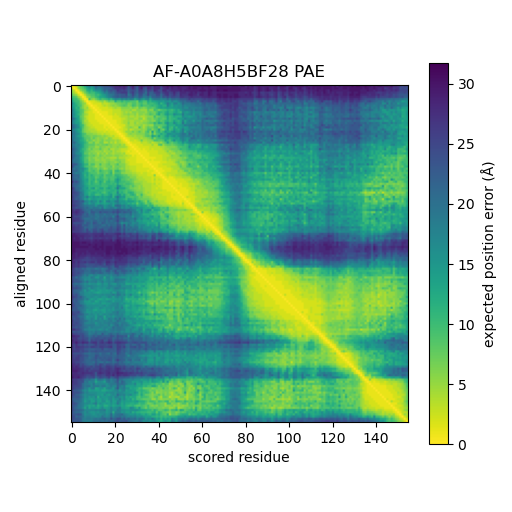19 114 GLU A C 1
ATOM 882 O O . GLU A 1 114 ? 10.598 -15.830 -0.119 1.00 78.19 114 GLU A O 1
ATOM 887 N N . LYS A 1 115 ? 9.169 -17.558 0.106 1.00 81.81 115 LYS A N 1
ATOM 888 C CA . LYS A 1 115 ? 8.885 -17.292 1.514 1.00 81.81 115 LYS A CA 1
ATOM 889 C C . LYS A 1 115 ? 10.157 -17.478 2.350 1.00 81.81 115 LYS A C 1
ATOM 891 O O . LYS A 1 115 ? 10.790 -18.528 2.307 1.00 81.81 115 LYS A O 1
ATOM 896 N N . ARG A 1 116 ? 10.495 -16.471 3.153 1.00 78.62 116 ARG A N 1
ATOM 897 C CA . ARG A 1 116 ? 11.672 -16.429 4.022 1.00 78.62 116 ARG A CA 1
ATOM 898 C C . ARG A 1 116 ? 11.673 -17.603 4.997 1.00 78.62 116 ARG A C 1
ATOM 900 O O . ARG A 1 116 ? 10.701 -17.814 5.730 1.00 78.62 116 ARG A O 1
ATOM 907 N N . ALA A 1 117 ? 12.798 -18.310 5.048 1.00 75.50 117 ALA A N 1
ATOM 908 C CA . ALA A 1 117 ? 13.048 -19.318 6.063 1.00 75.50 117 ALA A CA 1
ATOM 909 C C . ALA A 1 117 ? 13.332 -18.653 7.428 1.00 75.50 117 ALA A C 1
ATOM 911 O O . ALA A 1 117 ? 13.936 -17.576 7.488 1.00 75.50 117 ALA A O 1
ATOM 912 N N . PRO A 1 118 ? 12.898 -19.250 8.551 1.00 68.25 118 PRO A N 1
ATOM 913 C CA . PRO A 1 118 ? 13.160 -18.688 9.873 1.00 68.25 118 PRO A CA 1
ATOM 914 C C . PRO A 1 118 ? 14.674 -18.573 10.122 1.00 68.25 118 PRO A C 1
ATOM 916 O O . PRO A 1 118 ? 15.384 -19.569 10.039 1.00 68.25 118 PRO A O 1
ATOM 919 N N . GLY A 1 119 ? 15.166 -17.371 10.441 1.00 69.44 119 GLY A N 1
ATOM 920 C CA . GLY A 1 119 ? 16.567 -17.132 10.827 1.00 69.44 119 GLY A CA 1
ATOM 921 C C . GLY A 1 119 ? 17.513 -16.653 9.719 1.00 69.44 119 GLY A C 1
ATOM 922 O O . GLY A 1 119 ? 18.630 -16.253 10.027 1.00 69.44 119 GLY A O 1
ATOM 923 N N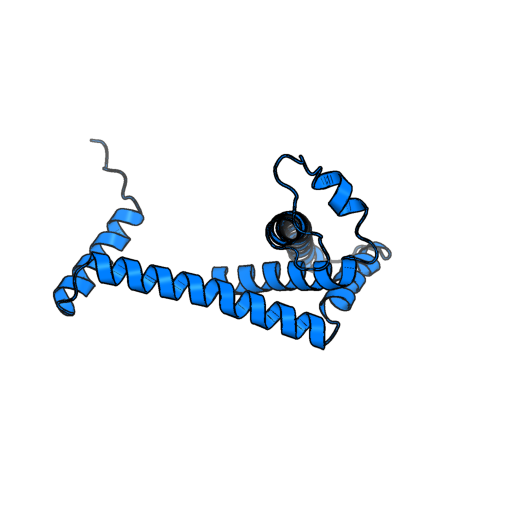 . THR A 1 120 ? 17.088 -16.619 8.455 1.00 74.88 120 THR A N 1
ATOM 924 C CA . THR A 1 120 ? 17.884 -16.012 7.370 1.00 74.88 120 THR A CA 1
ATOM 925 C C . THR A 1 120 ? 17.893 -14.493 7.528 1.00 74.88 120 THR A C 1
ATOM 927 O O . THR A 1 120 ? 16.863 -13.948 7.918 1.00 74.88 120 THR A O 1
ATOM 930 N N . VAL A 1 121 ? 19.001 -13.802 7.249 1.00 68.19 121 VAL A N 1
ATOM 931 C CA . VAL A 1 121 ? 19.048 -12.337 7.079 1.00 68.19 121 VAL A CA 1
ATOM 932 C C . VAL A 1 121 ? 19.069 -12.080 5.577 1.00 68.19 121 VAL A C 1
ATOM 934 O O . VAL A 1 121 ? 19.898 -12.652 4.882 1.00 68.19 121 VAL A O 1
ATOM 937 N N . ASP A 1 122 ? 18.112 -11.295 5.086 1.00 69.94 122 ASP A N 1
ATOM 938 C CA . ASP A 1 122 ? 18.025 -10.972 3.661 1.00 69.94 122 ASP A CA 1
ATOM 939 C C . ASP A 1 122 ? 18.646 -9.596 3.452 1.00 69.94 122 ASP A C 1
ATOM 941 O O . ASP A 1 122 ? 18.182 -8.629 4.069 1.00 69.94 122 ASP A O 1
ATOM 945 N N . ASP A 1 123 ? 19.636 -9.506 2.570 1.00 75.31 123 ASP A N 1
ATOM 946 C CA . ASP A 1 123 ? 20.168 -8.229 2.106 1.00 75.31 123 ASP A CA 1
ATOM 947 C C . ASP A 1 123 ? 19.232 -7.645 1.045 1.00 75.31 123 ASP A C 1
ATOM 949 O O . ASP A 1 123 ? 19.342 -7.879 -0.157 1.00 75.31 123 ASP A O 1
ATOM 953 N N . ILE A 1 124 ? 18.246 -6.886 1.534 1.00 71.25 124 ILE A N 1
ATOM 954 C CA . ILE A 1 124 ? 17.184 -6.258 0.731 1.00 71.25 124 ILE A CA 1
ATOM 955 C C . ILE A 1 124 ? 17.774 -5.382 -0.387 1.00 71.25 124 ILE A C 1
ATOM 957 O O . ILE A 1 124 ? 17.191 -5.285 -1.462 1.00 71.25 124 ILE A O 1
ATOM 961 N N . GLU A 1 125 ? 18.922 -4.754 -0.135 1.00 68.94 125 GLU A N 1
ATOM 962 C CA . GLU A 1 125 ? 19.586 -3.835 -1.063 1.00 68.94 125 GLU A CA 1
ATOM 963 C C . GLU A 1 125 ? 20.246 -4.579 -2.235 1.00 68.94 125 GLU A C 1
ATOM 965 O O . GLU A 1 125 ? 20.099 -4.175 -3.383 1.00 68.94 125 GLU A O 1
ATOM 970 N N . GLU A 1 126 ? 20.870 -5.733 -1.983 1.00 70.00 126 GLU A N 1
ATOM 971 C CA . GLU A 1 126 ? 21.443 -6.581 -3.037 1.00 70.00 126 GLU A CA 1
ATOM 972 C C . GLU A 1 126 ? 20.345 -7.224 -3.903 1.00 70.00 126 GLU A C 1
ATOM 974 O O . GLU A 1 126 ? 20.443 -7.283 -5.130 1.00 70.00 126 GLU A O 1
ATOM 979 N N . MET A 1 127 ? 19.238 -7.639 -3.279 1.00 67.94 127 MET A N 1
ATOM 980 C CA . MET A 1 127 ? 18.109 -8.256 -3.980 1.00 67.94 127 MET A CA 1
ATOM 981 C C . MET A 1 127 ? 17.337 -7.278 -4.875 1.00 67.94 127 MET A C 1
ATOM 983 O O . MET A 1 127 ? 16.841 -7.683 -5.931 1.00 67.94 127 MET A O 1
ATOM 987 N N . ALA A 1 128 ? 17.260 -6.002 -4.487 1.00 67.75 128 ALA A N 1
ATOM 988 C CA . ALA A 1 128 ? 16.695 -4.936 -5.315 1.00 67.75 128 ALA A CA 1
ATOM 989 C C . ALA A 1 128 ? 17.422 -4.830 -6.668 1.00 67.75 128 ALA A C 1
ATOM 991 O O . ALA A 1 128 ? 16.793 -4.708 -7.717 1.00 67.75 128 ALA A O 1
ATOM 992 N N . HIS A 1 129 ? 18.750 -4.990 -6.675 1.00 64.62 129 HIS A N 1
ATOM 993 C CA . HIS A 1 129 ? 19.558 -4.911 -7.893 1.00 64.62 129 HIS A CA 1
ATOM 994 C C . HIS A 1 129 ? 19.497 -6.168 -8.784 1.00 64.62 129 HIS A C 1
ATOM 996 O O . HIS A 1 129 ? 19.728 -6.067 -9.988 1.00 64.62 129 HIS A O 1
ATOM 1002 N N . ALA A 1 130 ? 19.168 -7.344 -8.236 1.00 63.12 130 ALA A N 1
ATOM 1003 C CA . ALA A 1 130 ? 19.230 -8.630 -8.948 1.00 63.12 130 ALA A CA 1
ATOM 1004 C C . ALA A 1 130 ? 17.908 -9.088 -9.611 1.00 63.12 130 ALA A C 1
ATOM 1006 O O . ALA A 1 130 ? 17.874 -10.097 -10.319 1.00 63.12 130 ALA A O 1
ATOM 1007 N N . SER A 1 131 ? 16.797 -8.379 -9.399 1.00 58.06 131 SER A N 1
ATOM 1008 C CA . SER A 1 131 ? 15.433 -8.879 -9.650 1.00 58.06 131 SER A CA 1
ATOM 1009 C C . SER A 1 131 ? 14.947 -8.828 -11.120 1.00 58.06 131 SER A C 1
ATOM 1011 O O . SER A 1 131 ? 13.773 -8.597 -11.364 1.00 58.06 131 SER A O 1
ATOM 1013 N N . GLY A 1 132 ? 15.787 -9.086 -12.131 1.00 52.19 132 GLY A N 1
ATOM 1014 C CA . GLY A 1 132 ? 15.467 -8.848 -13.558 1.00 52.19 132 GLY A CA 1
ATOM 1015 C C . GLY A 1 132 ? 14.277 -9.618 -14.183 1.00 52.19 132 GLY A C 1
ATOM 1016 O O . GLY A 1 132 ? 13.571 -9.052 -15.007 1.00 52.19 132 GLY A O 1
ATOM 1017 N N . HIS A 1 133 ? 14.007 -10.878 -13.807 1.00 47.94 133 HIS A N 1
ATOM 1018 C CA . HIS A 1 133 ? 12.809 -11.644 -14.252 1.00 47.94 133 HIS A CA 1
ATOM 1019 C C . HIS A 1 133 ? 11.650 -11.594 -13.237 1.00 47.94 133 HIS A C 1
ATOM 1021 O O . HIS A 1 133 ? 10.490 -11.791 -13.583 1.00 47.94 133 HIS A O 1
ATOM 1027 N N . ILE A 1 134 ? 11.978 -11.286 -11.981 1.00 55.62 134 ILE A N 1
ATOM 1028 C CA . ILE A 1 134 ? 11.051 -10.955 -10.889 1.00 55.62 134 ILE A CA 1
ATOM 1029 C C . ILE A 1 134 ? 10.457 -9.539 -11.109 1.00 55.62 134 ILE A C 1
ATOM 1031 O O . ILE A 1 134 ? 9.418 -9.182 -10.552 1.00 55.62 134 ILE A O 1
ATOM 1035 N N . ALA A 1 135 ? 11.081 -8.760 -12.000 1.00 60.47 135 ALA A N 1
ATOM 1036 C CA . ALA A 1 135 ? 10.802 -7.363 -12.285 1.00 60.47 135 ALA A CA 1
ATOM 1037 C C . ALA A 1 135 ? 9.362 -7.094 -12.717 1.00 60.47 135 ALA A C 1
ATOM 1039 O O . ALA A 1 135 ? 8.853 -6.040 -12.371 1.00 60.47 135 ALA A O 1
ATOM 1040 N N . GLY A 1 136 ? 8.688 -8.008 -13.424 1.00 66.12 136 GLY A N 1
ATOM 1041 C CA . GLY A 1 136 ? 7.317 -7.777 -13.897 1.00 66.12 136 GLY A CA 1
ATOM 1042 C C . GLY A 1 136 ? 6.299 -7.684 -12.756 1.00 66.12 136 GLY A C 1
ATOM 1043 O O . GLY A 1 136 ? 5.533 -6.724 -12.650 1.00 66.12 136 GLY A O 1
ATOM 1044 N N . ASP A 1 137 ? 6.324 -8.645 -11.830 1.00 68.00 137 ASP A N 1
ATOM 1045 C CA . ASP A 1 137 ? 5.440 -8.626 -10.659 1.00 68.00 137 ASP A CA 1
ATOM 1046 C C . ASP A 1 137 ? 5.845 -7.584 -9.627 1.00 68.00 137 ASP A C 1
ATOM 1048 O O . ASP A 1 137 ? 4.981 -6.947 -9.021 1.00 68.00 137 ASP A O 1
ATOM 1052 N N . VAL A 1 138 ? 7.144 -7.343 -9.487 1.00 70.38 138 VAL A N 1
ATOM 1053 C CA . VAL A 1 138 ? 7.661 -6.259 -8.655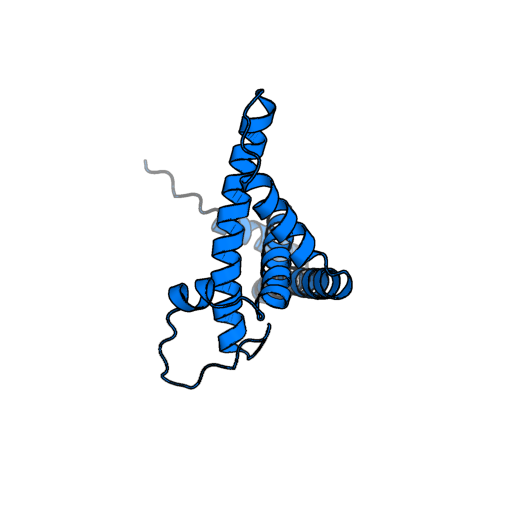 1.00 70.38 138 VAL A CA 1
ATOM 1054 C C . VAL A 1 138 ? 7.262 -4.896 -9.212 1.00 70.38 138 VAL A C 1
ATOM 1056 O O . VAL A 1 138 ? 6.763 -4.064 -8.462 1.00 70.38 138 VAL A O 1
ATOM 1059 N N . ALA A 1 139 ? 7.352 -4.685 -10.523 1.00 70.06 139 ALA A N 1
ATOM 1060 C CA . ALA A 1 139 ? 6.901 -3.474 -11.203 1.00 70.06 139 ALA A CA 1
ATOM 1061 C C . ALA A 1 139 ? 5.414 -3.202 -10.944 1.00 70.06 139 ALA A C 1
ATOM 1063 O O . ALA A 1 139 ? 5.031 -2.088 -10.577 1.00 70.06 139 ALA A O 1
ATOM 1064 N N . ASN A 1 140 ? 4.574 -4.232 -11.068 1.00 75.56 140 ASN A N 1
ATOM 1065 C CA . ASN A 1 140 ? 3.147 -4.130 -10.765 1.00 75.56 140 ASN A CA 1
ATOM 1066 C C . ASN A 1 140 ? 2.896 -3.830 -9.277 1.00 75.56 140 ASN A C 1
ATOM 1068 O O . ASN A 1 140 ? 2.021 -3.026 -8.955 1.00 75.56 140 ASN A O 1
ATOM 1072 N N . ALA A 1 141 ? 3.666 -4.435 -8.368 1.00 73.81 141 ALA A N 1
ATOM 1073 C CA . ALA A 1 141 ? 3.561 -4.210 -6.927 1.00 73.81 141 ALA A CA 1
ATOM 1074 C C . ALA A 1 141 ? 3.977 -2.785 -6.528 1.00 73.81 141 ALA A C 1
ATOM 1076 O O . ALA A 1 141 ? 3.276 -2.131 -5.755 1.00 73.81 141 ALA A O 1
ATOM 1077 N N . ILE A 1 142 ? 5.068 -2.274 -7.099 1.00 74.50 142 ILE A N 1
ATOM 1078 C CA . ILE A 1 142 ? 5.554 -0.908 -6.887 1.00 74.50 142 ILE A CA 1
ATOM 1079 C C . ILE A 1 142 ? 4.545 0.111 -7.420 1.00 74.50 142 ILE A C 1
ATOM 1081 O O . ILE A 1 142 ? 4.193 1.061 -6.715 1.00 74.50 142 ILE A O 1
ATOM 1085 N N . PHE A 1 143 ? 4.033 -0.101 -8.637 1.00 75.81 143 PHE A N 1
ATOM 1086 C CA . PHE A 1 143 ? 3.003 0.755 -9.220 1.00 75.81 143 PHE A CA 1
ATOM 1087 C C . PHE A 1 143 ? 1.737 0.774 -8.356 1.00 75.81 143 PHE A C 1
ATOM 1089 O O . PHE A 1 143 ? 1.221 1.846 -8.036 1.00 75.81 143 PHE A O 1
ATOM 1096 N N . ALA A 1 144 ? 1.270 -0.396 -7.912 1.00 77.25 144 ALA A N 1
ATOM 1097 C CA . ALA A 1 144 ? 0.111 -0.506 -7.034 1.00 77.25 144 ALA A CA 1
ATOM 1098 C C . ALA A 1 144 ? 0.329 0.197 -5.689 1.00 77.25 144 ALA A C 1
ATOM 1100 O O . ALA A 1 144 ? -0.565 0.908 -5.225 1.00 77.25 144 ALA A O 1
ATOM 1101 N N . TYR A 1 145 ? 1.512 0.061 -5.085 1.00 77.00 145 TYR A N 1
ATOM 1102 C CA . TYR A 1 145 ? 1.873 0.756 -3.849 1.00 77.00 145 TYR A CA 1
ATOM 1103 C C . TYR A 1 145 ? 1.848 2.278 -4.031 1.00 77.00 145 TYR A C 1
ATOM 1105 O O . TYR A 1 145 ? 1.191 2.980 -3.261 1.00 77.00 145 TYR A O 1
ATOM 1113 N N . GLY A 1 146 ? 2.491 2.791 -5.083 1.00 73.88 146 GLY A N 1
ATOM 1114 C CA . GLY A 1 146 ? 2.505 4.219 -5.400 1.00 73.88 146 GLY A CA 1
ATOM 1115 C C . GLY A 1 146 ? 1.104 4.775 -5.664 1.00 73.88 146 GLY A C 1
ATOM 1116 O O . GLY A 1 146 ? 0.712 5.779 -5.070 1.00 73.88 146 GLY A O 1
ATOM 1117 N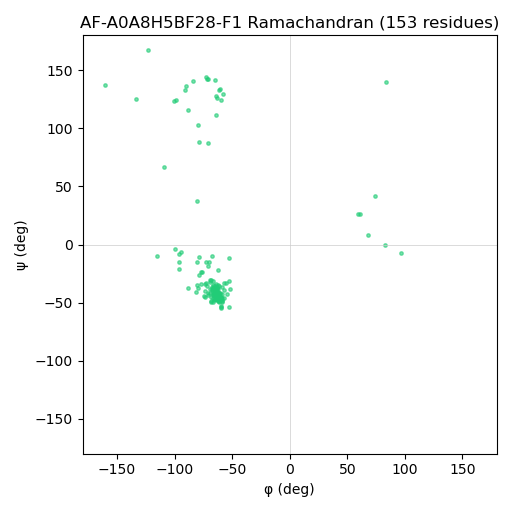 N . ALA A 1 147 ? 0.313 4.092 -6.491 1.00 74.88 147 ALA A N 1
ATOM 1118 C CA . ALA A 1 147 ? -1.052 4.498 -6.815 1.00 74.88 147 ALA A CA 1
ATOM 1119 C C . ALA A 1 147 ? -1.978 4.468 -5.586 1.00 74.88 147 ALA A C 1
ATOM 1121 O O . ALA A 1 147 ? -2.750 5.401 -5.368 1.00 74.88 147 ALA A O 1
ATOM 1122 N N . THR A 1 148 ? -1.847 3.450 -4.731 1.00 74.88 148 THR A N 1
ATOM 1123 C CA . THR A 1 148 ? -2.596 3.361 -3.467 1.00 74.88 148 THR A CA 1
ATOM 1124 C C . THR A 1 148 ? -2.196 4.482 -2.514 1.00 74.88 148 THR A C 1
ATOM 1126 O O . THR A 1 148 ? -3.057 5.097 -1.891 1.00 74.88 148 THR A O 1
ATOM 1129 N N . LYS A 1 149 ? -0.902 4.812 -2.436 1.00 72.31 149 LYS A N 1
ATOM 1130 C CA . LYS A 1 149 ? -0.400 5.927 -1.625 1.00 72.31 149 LYS A CA 1
ATOM 11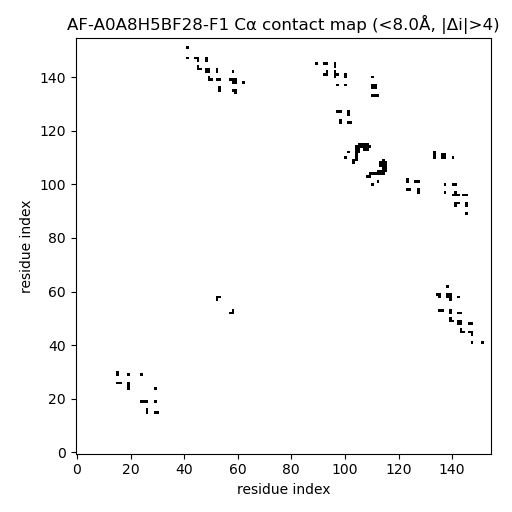31 C C . LYS A 1 149 ? -0.965 7.263 -2.104 1.00 72.31 149 LYS A C 1
ATOM 1133 O O . LYS A 1 149 ? -1.305 8.091 -1.269 1.00 72.31 149 LYS A O 1
ATOM 1138 N N . ILE A 1 150 ? -1.115 7.465 -3.416 1.00 75.19 150 ILE A N 1
ATOM 1139 C CA . ILE A 1 150 ? -1.778 8.652 -3.981 1.00 75.19 150 ILE A CA 1
ATOM 1140 C C . ILE A 1 150 ? -3.259 8.675 -3.593 1.00 75.19 150 ILE A C 1
ATOM 1142 O O . ILE A 1 150 ? -3.741 9.702 -3.126 1.00 75.19 150 ILE A O 1
ATOM 1146 N N . PHE A 1 151 ? -3.962 7.550 -3.728 1.00 65.69 151 PHE A N 1
ATOM 1147 C CA . PHE A 1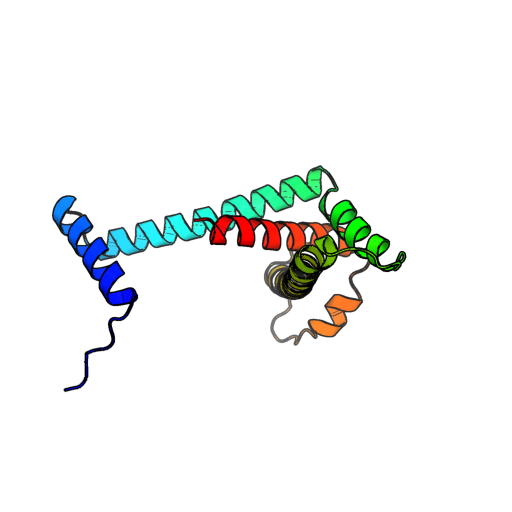 151 ? -5.383 7.449 -3.392 1.00 65.69 151 PHE A CA 1
ATOM 1148 C C . PHE A 1 151 ? -5.652 7.715 -1.901 1.00 65.69 151 PHE A C 1
ATOM 1150 O O . PHE A 1 151 ? -6.569 8.454 -1.561 1.00 65.69 151 PHE A O 1
ATOM 1157 N N . LEU A 1 152 ? -4.806 7.187 -1.010 1.00 64.62 152 LEU A N 1
ATOM 1158 C CA . LEU A 1 152 ? -4.918 7.380 0.440 1.00 64.62 152 LEU A CA 1
ATOM 1159 C C . LEU A 1 152 ? -4.461 8.761 0.922 1.00 64.62 152 LEU A C 1
ATOM 1161 O O . LEU A 1 152 ? -4.900 9.191 1.976 1.00 64.62 152 LEU A O 1
ATOM 1165 N N . ASN A 1 153 ? -3.597 9.468 0.188 1.00 60.50 153 ASN A N 1
ATOM 1166 C CA . ASN A 1 153 ? -3.237 10.854 0.529 1.00 60.50 153 ASN A CA 1
ATOM 1167 C C . ASN A 1 153 ? -4.314 11.869 0.107 1.00 60.50 153 ASN A C 1
ATOM 1169 O O . ASN A 1 153 ? -4.201 13.048 0.438 1.00 60.50 153 ASN A O 1
ATOM 1173 N N . VAL A 1 154 ? -5.300 11.430 -0.684 1.00 49.62 154 VAL A N 1
ATOM 1174 C CA . VAL A 1 154 ? -6.423 12.242 -1.176 1.00 49.62 154 VAL A CA 1
ATOM 1175 C C . VAL A 1 154 ? -7.681 12.075 -0.302 1.00 49.62 154 VAL A C 1
ATOM 1177 O O . VAL A 1 154 ? -8.576 12.915 -0.383 1.00 49.62 154 VAL A O 1
ATOM 1180 N N . VAL A 1 155 ? -7.737 11.050 0.559 1.00 43.06 155 VAL A N 1
ATOM 1181 C CA . VAL A 1 155 ? -8.809 10.806 1.551 1.00 43.06 155 VAL A CA 1
ATOM 1182 C C . VAL A 1 155 ? -8.385 11.307 2.928 1.00 43.06 155 VAL A C 1
ATOM 1184 O O . VAL A 1 155 ? -9.225 11.945 3.600 1.00 43.06 155 VAL A O 1
#

InterPro domains:
  IPR018811 MIOREX complex component 11 [PF10306] (28-65)

Nearest PDB structures (foldseek):
  3wo6-assembly1_A  TM=2.515E-01  e=9.059E+00  Halalkalibacterium halodurans C-125
  3l4q-assembly2_D  TM=2.063E-01  e=8.577E+00  Bos taurus

Organism: NCBI:txid2480587

Sequence (155 aa):
MSSPPSSRFARYRQTLAAVSARTGTPLPSLILSFGILHEVTAVVPLIGIFYGARSLGVGERVISAILEDESMQQPSSDASRGMGWARQKVKLWMEEGDRWAIRVGRRYGVFGYEKRAPGTVDDIEEMAHASGHIAGDVANAIFAYGATKIFLNVV

Foldseek 3Di:
DDDDPPPPVVVVLVVLVVVCVVVVNDSVVSVVVVVVVVVCLLVVLLVVQLVVCLVVVVLVVVVVVLVVVVVDDDDDDDVVVVVVVVNVVLVVLLVVQQLVCQVVCCCPVPLVRGPPDPPDDDPSVVCSVVCVVSCSSSSSSSRSSVVSVVVVVVD